Protein AF-A0AAN7S0Q4-F1 (afdb_monomer_lite)

Structure (mmCIF, N/CA/C/O backbone):
data_AF-A0AAN7S0Q4-F1
#
_entry.id   AF-A0AAN7S0Q4-F1
#
loop_
_atom_site.group_PDB
_atom_site.id
_atom_site.type_symbol
_atom_site.label_atom_id
_atom_site.label_alt_id
_atom_site.label_comp_id
_atom_site.label_asym_id
_atom_site.label_entity_id
_atom_site.label_seq_id
_atom_site.pdbx_PDB_ins_code
_atom_site.Cartn_x
_atom_site.Cartn_y
_atom_site.Cartn_z
_atom_site.occupancy
_atom_site.B_iso_or_equiv
_atom_site.auth_seq_id
_atom_site.auth_comp_id
_atom_site.auth_asym_id
_atom_site.auth_atom_id
_atom_site.pdbx_PDB_model_num
ATOM 1 N N . MET A 1 1 ? -21.876 -5.993 5.390 1.00 60.22 1 MET A N 1
ATOM 2 C CA . MET A 1 1 ? -21.803 -4.603 4.883 1.00 60.22 1 MET A CA 1
ATOM 3 C C . MET A 1 1 ? -20.377 -4.069 4.687 1.00 60.22 1 MET A C 1
ATOM 5 O O . MET A 1 1 ? -20.018 -3.901 3.534 1.00 60.22 1 MET A O 1
ATOM 9 N N . PHE A 1 2 ? -19.536 -3.826 5.714 1.00 66.88 2 PHE A N 1
ATOM 10 C CA . PHE A 1 2 ? -18.171 -3.284 5.479 1.00 66.88 2 PHE A CA 1
ATOM 11 C C . PHE A 1 2 ? -17.249 -4.244 4.706 1.00 66.88 2 PHE A C 1
ATOM 13 O O . PHE A 1 2 ? -16.563 -3.821 3.786 1.00 66.88 2 PHE A O 1
ATOM 20 N N . GLN A 1 3 ? -17.244 -5.540 5.038 1.00 64.56 3 GLN A N 1
ATOM 21 C CA . GLN A 1 3 ? -16.431 -6.530 4.313 1.00 64.56 3 GLN A CA 1
ATOM 22 C C . GLN A 1 3 ? -16.828 -6.652 2.836 1.00 64.56 3 GLN A C 1
ATOM 24 O O . GLN A 1 3 ? -15.960 -6.718 1.970 1.00 64.56 3 GLN A O 1
ATOM 29 N N . GLU A 1 4 ? -18.127 -6.633 2.542 1.00 69.06 4 GLU A N 1
ATOM 30 C CA . GLU A 1 4 ? -18.646 -6.738 1.174 1.00 69.06 4 GLU A CA 1
ATOM 31 C C . GLU A 1 4 ? -18.337 -5.478 0.363 1.00 69.06 4 GLU A C 1
ATOM 33 O O . GLU A 1 4 ? -17.814 -5.580 -0.744 1.00 69.06 4 GLU A O 1
ATOM 38 N N . SER A 1 5 ? -18.566 -4.284 0.922 1.00 68.94 5 SER A N 1
ATOM 39 C CA . SER A 1 5 ? -18.241 -3.028 0.235 1.00 68.94 5 SER A CA 1
ATOM 40 C C . SER A 1 5 ? -16.733 -2.854 0.036 1.00 68.94 5 SER A C 1
ATOM 42 O O . SER A 1 5 ? -16.287 -2.429 -1.032 1.00 68.94 5 SER A O 1
ATOM 44 N N . TRP A 1 6 ? -15.927 -3.250 1.025 1.00 71.69 6 TRP A N 1
ATOM 45 C CA . TRP A 1 6 ? -14.474 -3.241 0.923 1.00 71.69 6 TRP A CA 1
ATOM 46 C C . TRP A 1 6 ? -13.974 -4.211 -0.149 1.00 71.69 6 TRP A C 1
ATOM 48 O O . TRP A 1 6 ? -13.133 -3.833 -0.959 1.00 71.69 6 TRP A O 1
ATOM 58 N N . SER A 1 7 ? -14.496 -5.440 -0.197 1.00 67.12 7 SER A N 1
ATOM 59 C CA . SER A 1 7 ? -14.058 -6.441 -1.174 1.00 67.12 7 SER A CA 1
ATOM 60 C C . SER A 1 7 ? -14.509 -6.135 -2.604 1.00 67.12 7 SER A C 1
ATOM 62 O O . SER A 1 7 ? -13.787 -6.482 -3.534 1.00 67.12 7 SER A O 1
ATOM 64 N N . LEU A 1 8 ? -15.676 -5.511 -2.791 1.00 77.25 8 LEU A N 1
ATOM 65 C CA . LEU A 1 8 ? -16.254 -5.267 -4.119 1.00 77.25 8 LEU A CA 1
ATOM 66 C C . LEU A 1 8 ? -15.806 -3.949 -4.752 1.00 77.25 8 LEU A C 1
ATOM 68 O O . LEU A 1 8 ? -15.611 -3.900 -5.960 1.00 77.25 8 LEU A O 1
ATOM 72 N N . TYR A 1 9 ? -15.630 -2.889 -3.960 1.00 71.06 9 TYR A N 1
ATOM 73 C CA . TYR A 1 9 ? -15.281 -1.568 -4.491 1.00 71.06 9 TYR A CA 1
ATOM 74 C C . TYR A 1 9 ? -13.854 -1.166 -4.140 1.00 71.06 9 TYR A C 1
ATOM 76 O O . TYR A 1 9 ? -13.076 -0.779 -5.006 1.00 71.06 9 TYR A O 1
ATOM 84 N N . VAL A 1 10 ? -13.466 -1.271 -2.871 1.00 70.69 10 VAL A N 1
ATOM 85 C CA . VAL A 1 10 ? -12.211 -0.655 -2.413 1.00 70.69 10 VAL A CA 1
ATOM 86 C C . VAL A 1 10 ? -10.991 -1.516 -2.744 1.00 70.69 10 VAL A C 1
ATOM 88 O O . VAL A 1 10 ? -9.969 -1.009 -3.207 1.00 70.69 10 VAL A O 1
ATOM 91 N N . ARG A 1 11 ? -11.095 -2.832 -2.547 1.00 73.25 11 ARG A N 1
ATOM 92 C CA . ARG A 1 11 ? -10.021 -3.799 -2.783 1.00 73.25 11 ARG A CA 1
ATOM 93 C C . ARG A 1 11 ? -9.618 -3.892 -4.260 1.00 73.25 11 ARG A C 1
ATOM 95 O O . ARG A 1 11 ? -8.416 -3.819 -4.495 1.00 73.25 11 ARG A O 1
ATOM 102 N N . PRO A 1 12 ? -10.535 -3.957 -5.247 1.00 74.88 12 PRO A N 1
ATOM 103 C CA . PRO A 1 12 ? -10.157 -3.988 -6.659 1.00 74.88 12 PRO A CA 1
ATOM 104 C C . PRO A 1 12 ? -9.468 -2.699 -7.103 1.00 74.88 12 PRO A C 1
ATOM 106 O O . PRO A 1 12 ? -8.473 -2.759 -7.819 1.00 74.88 12 PRO A O 1
ATOM 109 N N . HIS A 1 13 ? -9.930 -1.535 -6.629 1.00 70.31 13 HIS A N 1
ATOM 110 C CA . HIS A 1 13 ? -9.257 -0.268 -6.910 1.00 70.31 13 HIS A CA 1
ATOM 111 C C . HIS A 1 13 ? -7.866 -0.218 -6.280 1.00 70.31 13 HIS A C 1
ATOM 113 O O . HIS A 1 13 ? -6.928 0.171 -6.963 1.00 70.31 13 HIS A O 1
ATOM 119 N N . LEU A 1 14 ? -7.698 -0.658 -5.030 1.00 66.00 14 LEU A N 1
ATOM 120 C CA . LEU A 1 14 ? -6.383 -0.717 -4.382 1.00 66.00 14 LEU A CA 1
ATOM 121 C C . LEU A 1 14 ? -5.436 -1.716 -5.058 1.00 66.00 14 LEU A C 1
ATOM 123 O O . LEU A 1 14 ? -4.259 -1.409 -5.205 1.00 66.00 14 LEU A O 1
ATOM 127 N N . GLU A 1 15 ? -5.929 -2.888 -5.468 1.00 67.31 15 GLU A N 1
ATOM 128 C CA . GLU A 1 15 ? -5.132 -3.934 -6.122 1.00 67.31 15 GLU A CA 1
ATOM 129 C C . GLU A 1 15 ? -4.768 -3.561 -7.570 1.00 67.31 15 GLU A C 1
ATOM 131 O O . GLU A 1 15 ? -3.611 -3.703 -7.958 1.00 67.31 15 GLU A O 1
ATOM 136 N N . SER A 1 16 ? -5.699 -2.992 -8.345 1.00 65.00 16 SER A N 1
ATOM 137 C CA . SER A 1 16 ? -5.427 -2.469 -9.697 1.00 65.00 16 SER A CA 1
ATOM 138 C C . SER A 1 16 ? -4.433 -1.309 -9.677 1.00 65.00 16 SER A C 1
ATOM 140 O O . SER A 1 16 ? -3.644 -1.138 -10.604 1.00 65.00 16 SER A O 1
ATOM 142 N N . CYS A 1 17 ? -4.468 -0.506 -8.619 1.00 65.62 17 CYS A N 1
ATOM 143 C CA . CYS A 1 17 ? -3.600 0.644 -8.440 1.00 65.62 17 CYS A CA 1
ATOM 144 C C . CYS A 1 17 ? -2.159 0.269 -8.056 1.00 65.62 17 CYS A C 1
ATOM 146 O O . CYS A 1 17 ? -1.280 1.119 -8.143 1.00 65.62 17 CYS A O 1
ATOM 148 N N . VAL A 1 18 ? -1.859 -0.977 -7.677 1.00 63.56 18 VAL A N 1
ATOM 149 C CA . VAL A 1 18 ? -0.516 -1.352 -7.190 1.00 63.56 18 VAL A CA 1
ATOM 150 C C . VAL A 1 18 ? 0.603 -0.974 -8.172 1.00 63.56 18 VAL A C 1
ATOM 152 O O . VAL A 1 18 ? 1.644 -0.490 -7.733 1.00 63.56 18 VAL A O 1
ATOM 155 N N . GLN A 1 19 ? 0.377 -1.103 -9.485 1.00 61.19 19 GLN A N 1
ATOM 156 C CA . GLN A 1 19 ? 1.377 -0.769 -10.511 1.00 61.19 19 GLN A CA 1
ATOM 157 C C . GLN A 1 19 ? 1.629 0.738 -10.669 1.00 61.19 19 GLN A C 1
ATOM 159 O O . GLN A 1 19 ? 2.748 1.141 -10.967 1.00 61.19 19 GLN A O 1
ATOM 164 N N . PHE A 1 20 ? 0.604 1.574 -10.482 1.00 55.44 20 PHE A N 1
ATOM 165 C CA . PHE A 1 20 ? 0.728 3.030 -10.630 1.00 55.44 20 PHE A CA 1
ATOM 166 C C . PHE A 1 20 ? 1.194 3.696 -9.338 1.00 55.44 20 PHE A C 1
ATOM 168 O O . PHE A 1 20 ? 1.944 4.667 -9.358 1.00 55.44 20 PHE A O 1
ATOM 175 N N . TRP A 1 21 ? 0.734 3.174 -8.206 1.00 63.00 21 TRP A N 1
ATOM 176 C CA . TRP A 1 21 ? 0.932 3.819 -6.925 1.00 63.00 21 TRP A CA 1
ATOM 177 C C . TRP A 1 21 ? 2.244 3.463 -6.279 1.00 63.00 21 TRP A C 1
ATOM 179 O O . TRP A 1 21 ? 2.503 4.110 -5.287 1.00 63.00 21 TRP A O 1
ATOM 189 N N . ALA A 1 22 ? 3.020 2.495 -6.790 1.00 65.38 22 ALA A N 1
ATOM 190 C CA . ALA A 1 22 ? 4.236 1.954 -6.181 1.00 65.38 22 ALA A CA 1
ATOM 191 C C . ALA A 1 22 ? 5.195 3.059 -5.696 1.00 65.38 22 ALA A C 1
ATOM 193 O O . ALA A 1 22 ? 6.112 3.445 -6.424 1.00 65.38 22 ALA A O 1
ATOM 194 N N . PRO A 1 23 ? 5.051 3.561 -4.452 1.00 68.56 23 PRO A N 1
ATOM 195 C CA . PRO A 1 23 ? 5.861 4.666 -4.026 1.00 68.56 23 PRO A CA 1
ATOM 196 C C . PRO A 1 23 ? 7.225 4.097 -3.685 1.00 68.56 23 PRO A C 1
ATOM 198 O O . PRO A 1 23 ? 7.333 3.113 -2.940 1.00 68.56 23 PRO A O 1
ATOM 201 N N . HIS A 1 24 ? 8.263 4.694 -4.252 1.00 69.94 24 HIS A N 1
ATOM 202 C CA . HIS A 1 24 ? 9.639 4.319 -3.947 1.00 69.94 24 HIS A CA 1
ATOM 203 C C . HIS A 1 24 ? 10.070 4.845 -2.571 1.00 69.94 24 HIS A C 1
ATOM 205 O O . HIS A 1 24 ? 10.963 4.285 -1.939 1.00 69.94 24 HIS A O 1
ATOM 211 N N . TYR A 1 25 ? 9.420 5.904 -2.082 1.00 78.44 25 TYR A N 1
ATOM 212 C CA . TYR A 1 25 ? 9.756 6.539 -0.816 1.00 78.44 25 TYR A CA 1
ATOM 213 C C . TYR A 1 25 ? 8.959 5.948 0.344 1.00 78.44 25 TYR A C 1
ATOM 215 O O . TYR A 1 25 ? 7.734 5.886 0.298 1.00 78.44 25 TYR A O 1
ATOM 223 N N . LYS A 1 26 ? 9.653 5.616 1.443 1.00 81.12 26 LYS A N 1
ATOM 224 C CA . LYS A 1 26 ? 9.038 5.112 2.688 1.00 81.12 26 LYS A CA 1
ATOM 225 C C . LYS A 1 26 ? 7.888 5.995 3.193 1.00 81.12 26 LYS A C 1
ATOM 227 O O . LYS A 1 26 ? 6.876 5.471 3.636 1.00 81.12 26 LYS A O 1
ATOM 232 N N . ARG A 1 27 ? 8.004 7.320 3.044 1.00 84.19 27 ARG A N 1
ATOM 233 C CA . ARG A 1 27 ? 6.975 8.289 3.463 1.00 84.19 27 ARG A CA 1
ATOM 234 C C . ARG A 1 27 ? 5.629 8.054 2.783 1.00 84.19 27 ARG A C 1
ATOM 236 O O . ARG A 1 27 ? 4.594 8.064 3.438 1.00 84.19 27 ARG A O 1
ATOM 243 N N . ASP A 1 28 ? 5.640 7.818 1.480 1.00 81.00 28 ASP A N 1
ATOM 244 C CA . ASP A 1 28 ? 4.413 7.615 0.713 1.00 81.00 28 ASP A CA 1
ATOM 245 C C . ASP A 1 28 ? 3.775 6.255 1.044 1.00 81.00 28 ASP A C 1
ATOM 247 O O . ASP A 1 28 ? 2.551 6.124 1.090 1.00 81.00 28 ASP A O 1
ATOM 251 N N . ILE A 1 29 ? 4.604 5.251 1.357 1.00 80.06 29 ILE A N 1
ATOM 252 C CA . ILE A 1 29 ? 4.153 3.945 1.861 1.00 80.06 29 ILE A CA 1
ATOM 253 C C . ILE A 1 29 ? 3.436 4.121 3.202 1.00 80.06 29 ILE A C 1
ATOM 255 O O . ILE A 1 29 ? 2.316 3.640 3.368 1.00 80.06 29 ILE A O 1
ATOM 259 N N . GLU A 1 30 ? 4.039 4.865 4.130 1.00 84.69 30 GLU A N 1
ATOM 260 C CA . GLU A 1 30 ? 3.446 5.167 5.436 1.00 84.69 30 GLU A CA 1
ATOM 261 C C . GLU A 1 30 ? 2.112 5.914 5.305 1.00 84.69 30 GLU A C 1
ATOM 263 O O . GLU A 1 30 ? 1.172 5.638 6.052 1.00 84.69 30 GLU A O 1
ATOM 268 N N . VAL A 1 31 ? 1.993 6.840 4.346 1.00 85.44 31 VAL A N 1
ATOM 269 C CA . VAL A 1 31 ? 0.734 7.550 4.073 1.00 85.44 31 VAL A CA 1
ATOM 270 C C . VAL A 1 31 ? -0.358 6.571 3.642 1.00 85.44 31 VAL A C 1
ATOM 272 O O . VAL A 1 31 ? -1.462 6.611 4.194 1.00 85.44 31 VAL A O 1
ATOM 275 N N . LEU A 1 32 ? -0.058 5.664 2.709 1.00 81.31 32 LEU A N 1
ATOM 276 C CA . LEU A 1 32 ? -1.016 4.662 2.236 1.00 81.31 32 LEU A CA 1
ATOM 277 C C . LEU A 1 32 ? -1.415 3.676 3.340 1.00 81.31 32 LEU A C 1
ATOM 279 O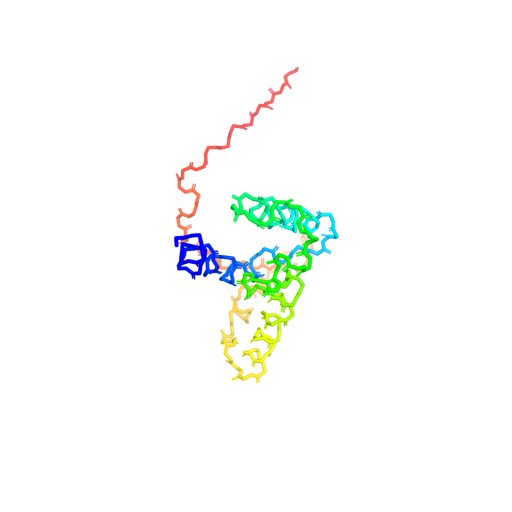 O . LEU A 1 32 ? -2.600 3.370 3.503 1.00 81.31 32 LEU A O 1
ATOM 283 N N . GLU A 1 33 ? -0.461 3.223 4.152 1.00 84.69 33 GLU A N 1
ATOM 284 C CA . GLU A 1 33 ? -0.769 2.383 5.309 1.00 84.69 33 GLU A CA 1
ATOM 285 C C . GLU A 1 33 ? -1.650 3.107 6.325 1.00 84.69 33 GLU A C 1
ATOM 287 O O . GLU A 1 33 ? -2.585 2.521 6.873 1.00 84.69 33 GLU A O 1
ATOM 292 N N . ARG A 1 34 ? -1.408 4.398 6.561 1.00 87.06 34 ARG A N 1
ATOM 293 C CA . ARG A 1 34 ? -2.210 5.196 7.492 1.00 87.06 34 ARG A CA 1
ATOM 294 C C . ARG A 1 34 ? -3.659 5.327 7.017 1.00 87.06 34 ARG A C 1
ATOM 296 O O . ARG A 1 34 ? -4.568 5.302 7.848 1.00 87.06 34 ARG A O 1
ATOM 303 N N . VAL A 1 35 ? -3.893 5.418 5.705 1.00 85.31 35 VAL A N 1
ATOM 304 C CA . VAL A 1 35 ? -5.247 5.381 5.122 1.00 85.31 35 VAL A C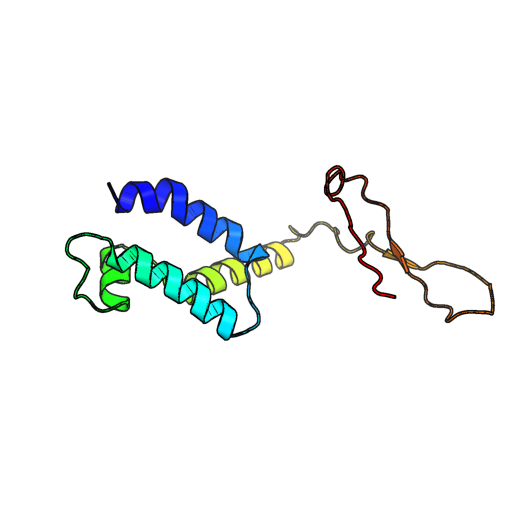A 1
ATOM 305 C C . VAL A 1 3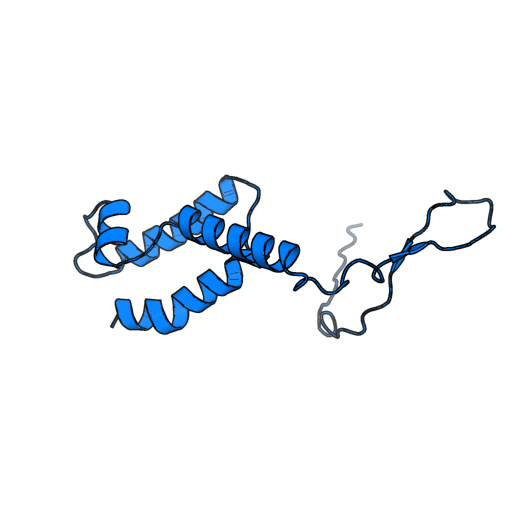5 ? -5.918 4.035 5.403 1.00 85.31 35 VAL A C 1
ATOM 307 O O . VAL A 1 35 ? -7.046 4.012 5.896 1.00 85.31 35 VAL A O 1
ATOM 310 N N . GLN A 1 36 ? -5.215 2.921 5.175 1.00 84.44 36 GLN A N 1
ATOM 311 C CA . GLN A 1 36 ? -5.738 1.583 5.463 1.00 84.44 36 GLN A CA 1
ATOM 312 C C . GLN A 1 36 ? -6.089 1.411 6.946 1.00 84.44 36 GLN A C 1
ATOM 314 O O . GLN A 1 36 ? -7.189 0.966 7.263 1.00 84.44 36 GLN A O 1
ATOM 319 N N . ARG A 1 37 ? -5.199 1.813 7.860 1.00 87.12 37 ARG A N 1
ATOM 320 C CA . ARG A 1 37 ? -5.423 1.718 9.314 1.00 87.12 37 ARG A CA 1
ATOM 321 C C . ARG A 1 37 ? -6.628 2.539 9.768 1.00 87.12 37 ARG A C 1
ATOM 323 O O . ARG A 1 37 ? -7.414 2.075 10.588 1.00 87.12 37 ARG A O 1
ATOM 330 N N . ARG A 1 38 ? -6.808 3.745 9.216 1.00 87.75 38 ARG A N 1
ATOM 331 C CA . ARG A 1 38 ? -7.991 4.575 9.495 1.00 87.75 38 ARG A CA 1
ATOM 332 C C . ARG A 1 38 ? -9.270 3.894 9.023 1.00 87.75 38 ARG A C 1
ATOM 334 O O . ARG A 1 38 ? -10.229 3.849 9.783 1.00 87.75 38 ARG A O 1
ATOM 341 N N . ALA A 1 39 ? -9.270 3.327 7.818 1.00 84.81 39 ALA A N 1
ATOM 342 C CA . ALA A 1 39 ? -10.432 2.621 7.290 1.00 84.81 39 ALA A CA 1
ATOM 343 C C . ALA A 1 39 ? -10.796 1.393 8.141 1.00 84.81 39 ALA A C 1
ATOM 345 O O . ALA A 1 39 ? -11.964 1.217 8.477 1.00 84.81 39 ALA A O 1
ATOM 346 N N . THR A 1 40 ? -9.813 0.580 8.550 1.00 86.62 40 THR A N 1
ATOM 347 C CA . THR A 1 40 ? -10.077 -0.605 9.386 1.00 86.62 40 THR A CA 1
ATOM 348 C C . THR A 1 40 ? -10.505 -0.248 10.808 1.00 86.62 40 THR A C 1
ATOM 350 O O . THR A 1 40 ? -11.244 -1.012 11.422 1.00 86.62 40 THR A O 1
ATOM 353 N N . LYS A 1 41 ? -10.104 0.920 11.326 1.00 87.88 41 LYS A N 1
ATOM 354 C CA . LYS A 1 41 ? -10.542 1.410 12.641 1.00 87.88 41 LYS A CA 1
ATOM 355 C C . LYS A 1 41 ? -12.011 1.846 12.665 1.00 87.88 41 LYS A C 1
ATOM 357 O O . LYS A 1 41 ? -12.638 1.761 13.708 1.00 87.88 41 LYS A O 1
ATOM 362 N N . LEU A 1 42 ? -12.568 2.289 11.536 1.00 86.69 42 LEU A N 1
ATOM 363 C CA . LEU A 1 42 ? -13.977 2.703 11.440 1.00 86.69 42 LEU A CA 1
ATOM 364 C C . LEU A 1 42 ? -14.962 1.522 11.438 1.00 86.69 42 LEU A C 1
ATOM 366 O O . LEU A 1 42 ? -16.177 1.722 11.464 1.00 86.69 42 LEU A O 1
ATOM 370 N N . VAL A 1 43 ? -14.461 0.288 11.391 1.00 85.12 43 VAL A N 1
ATOM 371 C CA . VAL A 1 43 ? -15.291 -0.911 11.465 1.00 85.12 43 VAL A CA 1
ATOM 372 C C . VAL A 1 43 ? -15.706 -1.141 12.913 1.00 85.12 43 VAL A C 1
ATOM 374 O O . VAL A 1 43 ? -14.865 -1.377 13.783 1.00 85.12 43 VAL A O 1
ATOM 377 N N . LYS A 1 44 ? -17.018 -1.107 13.170 1.00 86.12 44 LYS A N 1
ATOM 378 C CA . LYS A 1 44 ? -17.579 -1.388 14.498 1.00 86.12 44 LYS A CA 1
ATOM 379 C C . LYS A 1 44 ? -17.060 -2.732 15.023 1.00 86.12 44 LYS A C 1
ATOM 381 O O . LYS A 1 44 ? -17.114 -3.732 14.312 1.00 86.12 44 LYS A O 1
ATOM 386 N N . GLY A 1 45 ? -16.569 -2.744 16.263 1.00 86.56 45 GLY A N 1
ATOM 387 C CA . GLY A 1 45 ? -16.014 -3.937 16.920 1.00 86.56 45 GLY A CA 1
ATOM 388 C C . GLY A 1 45 ? -14.510 -4.164 16.709 1.00 86.56 45 GLY A C 1
ATOM 389 O O . GLY A 1 45 ? -13.932 -5.022 17.374 1.00 86.56 45 GLY A O 1
ATOM 390 N N . LEU A 1 46 ? -13.858 -3.376 15.846 1.00 86.75 46 LEU A N 1
ATOM 391 C CA . LEU A 1 46 ? -12.416 -3.463 15.572 1.00 86.75 46 LEU A CA 1
ATOM 392 C C . LEU A 1 46 ? -11.607 -2.275 16.122 1.00 86.75 46 LEU A C 1
ATOM 394 O O . LEU A 1 46 ? -10.383 -2.263 16.023 1.00 86.75 46 LEU A O 1
ATOM 398 N N . GLU A 1 47 ? -12.267 -1.290 16.731 1.00 86.31 47 GLU A N 1
ATOM 399 C CA . GLU A 1 47 ? -11.684 0.006 17.117 1.00 86.31 47 GLU A CA 1
ATOM 400 C C . GLU A 1 47 ? -10.475 -0.085 18.061 1.00 86.31 47 GLU A C 1
ATOM 402 O O . GLU A 1 47 ? -9.541 0.711 17.934 1.00 86.31 47 GLU A O 1
ATOM 407 N N . GLN A 1 48 ? -10.507 -1.042 18.995 1.00 88.69 48 GLN A N 1
ATOM 408 C CA . GLN A 1 48 ? -9.492 -1.236 20.041 1.00 88.69 48 GLN A CA 1
ATOM 409 C C . GLN A 1 48 ? -8.448 -2.304 19.687 1.00 88.69 48 GLN A C 1
ATOM 411 O O . GLN A 1 48 ? -7.491 -2.496 20.432 1.00 88.69 48 GLN A O 1
ATOM 416 N N . LYS A 1 49 ? -8.620 -3.011 18.564 1.00 89.06 49 LYS A N 1
ATOM 417 C CA . LYS A 1 49 ? -7.705 -4.082 18.156 1.00 89.06 49 LYS A CA 1
ATOM 418 C C . LYS A 1 49 ? -6.439 -3.509 17.524 1.00 89.06 49 LYS A C 1
ATOM 420 O O . LYS A 1 49 ? -6.456 -2.424 16.920 1.00 89.06 49 LYS A O 1
ATOM 425 N N . SER A 1 50 ? -5.340 -4.249 17.625 1.00 90.19 50 SER A N 1
ATOM 426 C CA . SER A 1 50 ? -4.095 -3.892 16.941 1.00 90.19 50 SER A CA 1
ATOM 427 C C . SER A 1 50 ? -4.284 -3.874 15.417 1.00 90.19 50 SER A C 1
ATOM 429 O O . SER A 1 50 ? -5.227 -4.461 14.882 1.00 90.19 50 SER A O 1
ATOM 431 N N . ASP A 1 51 ? -3.413 -3.164 14.691 1.00 85.19 51 ASP A N 1
ATOM 432 C CA . ASP A 1 51 ? -3.504 -3.085 13.224 1.00 85.19 51 ASP A CA 1
ATOM 433 C C . ASP A 1 51 ? -3.472 -4.490 12.588 1.00 85.19 51 ASP A C 1
ATOM 435 O O . ASP A 1 51 ? -4.265 -4.778 11.693 1.00 85.19 51 ASP A O 1
ATOM 439 N N . GLU A 1 52 ? -2.609 -5.376 13.087 1.00 87.19 52 GLU A N 1
ATOM 440 C CA . GLU A 1 52 ? -2.438 -6.745 12.588 1.00 87.19 52 GLU A CA 1
ATOM 441 C C . GLU A 1 52 ? -3.670 -7.622 12.840 1.00 87.19 52 GLU A C 1
ATOM 443 O O . GLU A 1 52 ? -4.139 -8.308 11.928 1.00 87.19 52 GLU A O 1
ATOM 448 N N . GLU A 1 53 ? -4.253 -7.561 14.040 1.00 90.19 53 GLU A N 1
ATOM 449 C CA . GLU A 1 53 ? -5.475 -8.302 14.372 1.00 90.19 53 GLU A CA 1
ATOM 450 C C . GLU A 1 53 ? -6.653 -7.858 13.507 1.00 90.19 53 GLU A C 1
ATOM 452 O O . GLU A 1 53 ? -7.393 -8.700 12.995 1.00 90.19 53 GLU A O 1
ATOM 457 N N . ARG A 1 54 ? -6.792 -6.544 13.271 1.00 89.94 54 ARG A N 1
ATOM 458 C CA . ARG A 1 54 ? -7.825 -6.011 12.371 1.00 89.94 54 ARG A CA 1
ATOM 459 C C . ARG A 1 54 ? -7.668 -6.551 10.959 1.00 89.94 54 ARG A C 1
ATOM 461 O O . ARG A 1 54 ? -8.659 -6.913 10.331 1.00 89.94 54 ARG A O 1
ATOM 468 N N . LEU A 1 55 ? -6.439 -6.600 10.447 1.00 87.62 55 LEU A N 1
ATOM 469 C CA . LEU A 1 55 ? -6.167 -7.160 9.124 1.00 87.62 55 LEU A CA 1
ATOM 470 C 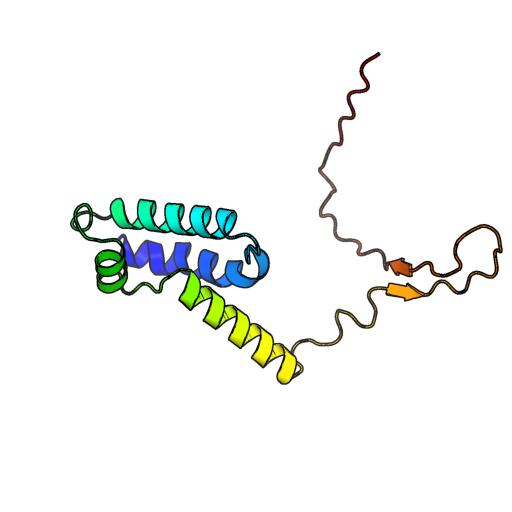C . LEU A 1 55 ? -6.508 -8.650 9.069 1.00 87.62 55 LEU A C 1
ATOM 472 O O . LEU A 1 55 ? -7.160 -9.080 8.119 1.00 87.62 55 LEU A O 1
ATOM 476 N N . ARG A 1 56 ? -6.145 -9.416 10.103 1.00 88.31 56 ARG A N 1
ATOM 477 C CA . ARG A 1 56 ? -6.443 -10.850 10.193 1.00 88.31 56 ARG A CA 1
ATOM 478 C C . ARG A 1 56 ? -7.944 -11.128 10.208 1.00 88.31 56 ARG A C 1
ATOM 480 O O . ARG A 1 56 ? -8.408 -12.001 9.484 1.00 88.31 56 ARG A O 1
ATOM 487 N N . GLU A 1 57 ? -8.702 -10.375 10.993 1.00 87.38 57 GLU A N 1
ATOM 488 C CA . GLU A 1 57 ? -10.151 -10.551 11.137 1.00 87.38 57 GLU A CA 1
ATOM 489 C C . GLU A 1 57 ? -10.931 -10.082 9.906 1.00 87.38 57 GLU A C 1
ATOM 491 O O . GLU A 1 57 ? -11.924 -10.694 9.519 1.00 87.38 57 GLU A O 1
ATOM 496 N N . LEU A 1 58 ? -10.436 -9.045 9.223 1.00 84.38 58 LEU A N 1
ATOM 497 C CA . LEU A 1 58 ? -10.981 -8.603 7.941 1.00 84.38 58 LEU A CA 1
ATOM 498 C C . LEU A 1 58 ? -10.527 -9.477 6.757 1.00 84.38 58 LEU A C 1
ATOM 500 O O . LEU A 1 58 ? -11.020 -9.277 5.645 1.00 84.38 58 LEU A O 1
ATOM 504 N N . GLY A 1 59 ? -9.603 -10.424 6.961 1.00 85.31 59 GLY A N 1
ATOM 505 C CA . GLY A 1 59 ? -9.027 -11.245 5.890 1.00 85.31 59 GLY A CA 1
ATOM 506 C C . GLY A 1 59 ? -8.219 -10.427 4.876 1.00 85.31 59 GLY A C 1
ATOM 507 O O . GLY A 1 59 ? -8.214 -10.729 3.680 1.00 85.31 59 GLY A O 1
ATOM 508 N N . LEU A 1 60 ? -7.583 -9.346 5.333 1.00 82.62 60 LEU A N 1
ATOM 509 C CA . LEU A 1 60 ? -6.823 -8.417 4.506 1.00 82.62 60 LEU A CA 1
ATOM 510 C C . LEU A 1 60 ? -5.327 -8.657 4.628 1.00 82.62 60 LEU A C 1
ATOM 512 O O . LEU A 1 60 ? -4.781 -8.816 5.714 1.00 82.62 60 LEU A O 1
ATOM 516 N N . PHE A 1 61 ? -4.650 -8.590 3.489 1.00 83.12 61 PHE A N 1
ATOM 517 C CA . PHE A 1 61 ? -3.198 -8.544 3.451 1.00 83.12 61 PHE A CA 1
ATOM 518 C C . PHE A 1 61 ? -2.683 -7.152 3.831 1.00 83.12 61 PHE A C 1
ATOM 520 O O . PHE A 1 61 ? -3.342 -6.127 3.591 1.00 83.12 61 PHE A O 1
ATOM 527 N N . SER A 1 62 ? -1.463 -7.112 4.368 1.00 81.81 62 SER A N 1
ATOM 528 C CA . SER A 1 62 ? -0.733 -5.858 4.531 1.00 81.81 62 SER A CA 1
ATOM 529 C C . SER A 1 62 ? -0.517 -5.186 3.170 1.00 81.81 62 SER A C 1
ATOM 531 O O . SER A 1 62 ? -0.672 -5.789 2.097 1.00 81.81 62 SER A O 1
ATOM 533 N N . LEU A 1 63 ? -0.216 -3.890 3.195 1.00 79.81 63 LEU A N 1
ATOM 534 C CA . LEU A 1 63 ? 0.069 -3.147 1.973 1.00 79.81 63 LEU A CA 1
ATOM 535 C C . LEU A 1 63 ? 1.325 -3.696 1.280 1.00 79.81 63 LEU A C 1
ATOM 537 O O . LEU A 1 63 ? 1.321 -3.885 0.067 1.00 79.81 63 LEU A O 1
ATOM 541 N N . GLU A 1 64 ? 2.350 -4.042 2.056 1.00 80.88 64 GLU A N 1
ATOM 542 C CA . GLU A 1 64 ? 3.592 -4.649 1.575 1.00 80.88 64 GLU A CA 1
ATOM 543 C C . GLU A 1 64 ? 3.359 -5.990 0.867 1.00 80.88 64 GLU A C 1
ATOM 545 O O . GLU A 1 64 ? 3.775 -6.159 -0.278 1.00 80.88 64 GLU A O 1
ATOM 550 N N . THR A 1 65 ? 2.609 -6.917 1.475 1.00 82.88 65 THR A N 1
ATOM 551 C CA . THR A 1 65 ? 2.329 -8.227 0.861 1.00 82.88 65 THR A CA 1
ATOM 552 C C . THR A 1 65 ? 1.551 -8.089 -0.451 1.00 82.88 65 THR A C 1
ATOM 554 O O . THR A 1 65 ? 1.812 -8.815 -1.411 1.00 82.88 65 THR A O 1
ATOM 557 N N . ARG A 1 66 ? 0.617 -7.129 -0.537 1.00 81.19 66 ARG A N 1
ATOM 558 C CA . ARG A 1 66 ? -0.121 -6.851 -1.784 1.00 81.19 66 ARG A CA 1
ATOM 559 C C . ARG A 1 66 ? 0.785 -6.304 -2.884 1.00 81.19 66 ARG A C 1
ATOM 561 O O . ARG A 1 66 ? 0.591 -6.656 -4.045 1.00 81.19 66 ARG A O 1
ATOM 568 N N . ARG A 1 67 ? 1.782 -5.492 -2.526 1.00 80.50 67 ARG A N 1
ATOM 569 C CA . ARG A 1 67 ? 2.764 -4.948 -3.473 1.00 80.50 67 ARG A CA 1
ATOM 570 C C . ARG A 1 67 ? 3.717 -6.013 -3.978 1.00 8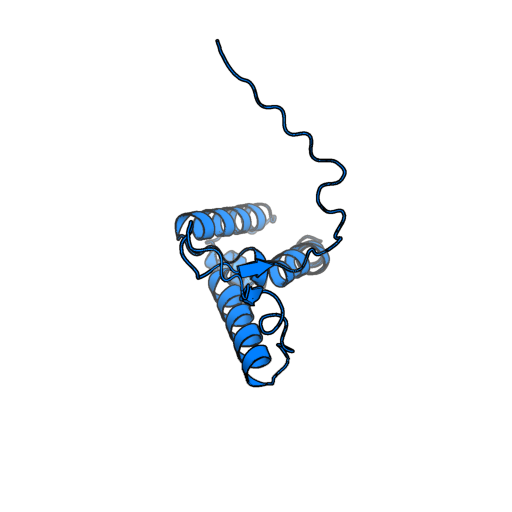0.50 67 ARG A C 1
ATOM 572 O O . ARG A 1 67 ? 3.813 -6.172 -5.185 1.00 80.50 67 ARG A O 1
ATOM 579 N N . LEU A 1 68 ? 4.288 -6.815 -3.079 1.00 82.06 68 LEU A N 1
ATOM 580 C CA . LEU A 1 68 ? 5.135 -7.950 -3.454 1.00 82.06 68 LEU A CA 1
ATOM 581 C C . LEU A 1 68 ? 4.418 -8.877 -4.439 1.00 82.06 68 LEU A C 1
ATOM 583 O O . LEU A 1 68 ? 4.995 -9.293 -5.439 1.00 82.06 68 LEU A O 1
ATOM 587 N N . ARG A 1 69 ? 3.128 -9.147 -4.211 1.00 84.50 69 ARG A N 1
ATOM 588 C CA . ARG A 1 69 ? 2.314 -9.917 -5.157 1.00 84.50 69 ARG A CA 1
ATOM 589 C C . ARG A 1 69 ? 2.202 -9.227 -6.522 1.00 84.50 69 ARG A C 1
ATOM 591 O O . ARG A 1 69 ? 2.354 -9.897 -7.538 1.00 84.50 69 ARG A O 1
ATOM 598 N N . GLY A 1 70 ? 1.936 -7.921 -6.556 1.00 81.94 70 GLY A N 1
ATOM 599 C CA . GLY A 1 70 ? 1.873 -7.141 -7.796 1.00 81.94 70 GLY A CA 1
ATOM 600 C C . GLY A 1 70 ? 3.200 -7.119 -8.560 1.00 81.94 70 GLY A C 1
ATOM 601 O O . GLY A 1 70 ? 3.207 -7.347 -9.769 1.00 81.94 70 GLY A O 1
ATOM 602 N N . ASP A 1 71 ? 4.314 -6.935 -7.854 1.00 82.19 71 ASP A N 1
ATOM 603 C CA . ASP A 1 71 ? 5.664 -6.926 -8.425 1.00 82.19 71 ASP A CA 1
ATOM 604 C C . ASP A 1 71 ? 6.020 -8.294 -9.022 1.00 82.19 71 ASP A C 1
ATOM 606 O O . ASP A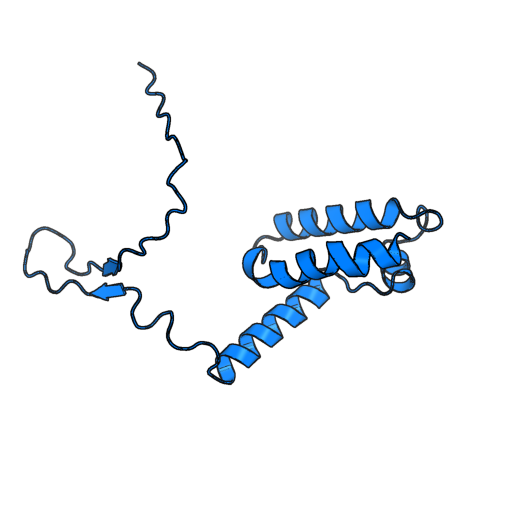 1 71 ? 6.515 -8.378 -10.146 1.00 82.19 71 ASP A O 1
ATOM 610 N N . LEU A 1 72 ? 5.689 -9.383 -8.321 1.00 85.19 72 LEU A N 1
ATOM 611 C CA . LEU A 1 72 ? 5.876 -10.747 -8.818 1.00 85.19 72 LEU A CA 1
ATOM 612 C C . LEU A 1 72 ? 5.011 -11.043 -10.051 1.00 85.19 72 LEU A C 1
ATOM 614 O O . LEU A 1 72 ? 5.484 -11.691 -10.983 1.00 85.19 72 LEU A O 1
ATOM 618 N N . ILE A 1 73 ? 3.768 -10.551 -10.097 1.00 84.12 73 ILE A N 1
ATOM 619 C CA . ILE A 1 73 ? 2.896 -10.679 -11.278 1.00 84.12 73 ILE A CA 1
ATOM 620 C C . ILE A 1 73 ? 3.475 -9.897 -12.464 1.00 84.12 73 ILE A C 1
ATOM 622 O O . ILE A 1 73 ? 3.470 -10.399 -13.591 1.00 84.12 73 ILE A O 1
ATOM 626 N N . ALA A 1 74 ? 3.992 -8.689 -12.228 1.00 79.00 74 ALA A N 1
ATOM 627 C CA . ALA A 1 74 ? 4.622 -7.873 -13.262 1.00 79.00 74 ALA A CA 1
ATOM 628 C C . ALA A 1 74 ? 5.898 -8.536 -13.801 1.00 79.00 74 ALA A C 1
ATOM 630 O O . ALA A 1 74 ? 6.065 -8.644 -15.016 1.00 79.00 74 ALA A O 1
ATOM 631 N N . LEU A 1 75 ? 6.750 -9.058 -12.913 1.00 84.69 75 LEU A N 1
ATOM 632 C CA . LEU A 1 75 ? 7.946 -9.814 -13.280 1.00 84.69 75 LEU A CA 1
ATOM 633 C C . LEU A 1 75 ? 7.590 -11.076 -14.073 1.00 84.69 75 LEU A C 1
ATOM 635 O O . LEU A 1 75 ? 8.178 -11.331 -15.120 1.00 84.69 75 LEU A O 1
ATOM 639 N N . TYR A 1 76 ? 6.596 -11.842 -13.621 1.00 82.38 76 TYR A N 1
ATOM 640 C CA . TYR A 1 76 ? 6.122 -13.028 -14.333 1.00 82.38 76 TYR A CA 1
ATOM 641 C C . TYR A 1 76 ? 5.602 -12.681 -15.734 1.00 82.38 76 TYR A C 1
ATOM 643 O O . TYR A 1 76 ? 5.948 -13.350 -16.706 1.00 82.38 76 TYR A O 1
ATOM 651 N N . SER A 1 77 ? 4.826 -11.601 -15.854 1.00 79.12 77 SER A N 1
ATOM 652 C CA . SER A 1 77 ? 4.308 -11.111 -17.138 1.00 79.12 77 SER A CA 1
ATOM 653 C C . SER A 1 77 ? 5.434 -10.665 -18.073 1.00 79.12 77 SER A C 1
ATOM 655 O O . SER A 1 77 ? 5.385 -10.949 -19.268 1.00 79.12 77 SER A O 1
ATOM 657 N N . TYR A 1 78 ? 6.473 -10.020 -17.535 1.00 73.69 78 TYR A N 1
ATOM 658 C CA . TYR A 1 78 ? 7.676 -9.656 -18.282 1.00 73.69 78 TYR A CA 1
ATOM 659 C C . TYR A 1 78 ? 8.424 -10.896 -18.792 1.00 73.69 78 TYR A C 1
ATOM 661 O O . TYR A 1 78 ? 8.709 -10.997 -19.983 1.00 73.69 78 TYR A O 1
ATOM 669 N N . LEU A 1 79 ? 8.666 -11.881 -17.922 1.00 81.81 79 LEU A N 1
ATOM 670 C CA . LEU A 1 79 ? 9.360 -13.128 -18.268 1.00 81.81 79 LEU A CA 1
ATOM 671 C C . LEU A 1 79 ? 8.587 -13.994 -19.271 1.00 81.81 79 LEU A C 1
ATOM 673 O O . LEU A 1 79 ? 9.194 -14.697 -20.075 1.00 81.81 79 LEU A O 1
ATOM 677 N N . LYS A 1 80 ? 7.252 -13.954 -19.240 1.00 81.31 80 LYS A N 1
ATOM 678 C CA . LYS A 1 80 ? 6.386 -14.684 -20.178 1.00 81.31 80 LYS A CA 1
ATOM 679 C C . LYS A 1 80 ? 6.128 -13.949 -21.496 1.00 81.31 80 LYS A C 1
ATOM 681 O O . LYS A 1 80 ? 5.373 -14.461 -22.316 1.00 81.31 80 LYS A O 1
ATOM 686 N N . GLY A 1 81 ? 6.742 -12.785 -21.717 1.00 68.00 81 GLY A N 1
ATOM 687 C CA . GLY A 1 81 ? 6.584 -12.021 -22.958 1.00 68.00 81 GLY A CA 1
ATOM 688 C C . GLY A 1 81 ? 5.268 -11.242 -23.063 1.00 68.00 81 GLY A C 1
ATOM 689 O O . GLY A 1 81 ? 4.944 -10.737 -24.131 1.00 68.00 81 GLY A O 1
ATOM 690 N N . GLY A 1 82 ? 4.516 -11.091 -21.966 1.00 61.44 82 GLY A N 1
ATOM 691 C CA . GLY A 1 82 ? 3.305 -10.258 -21.907 1.00 61.44 82 GLY A CA 1
ATOM 692 C C . GLY A 1 82 ? 3.588 -8.753 -21.988 1.00 61.44 82 GLY A C 1
ATOM 693 O O . GLY A 1 82 ? 2.671 -7.952 -22.136 1.00 61.44 82 GLY A O 1
ATOM 694 N N . CYS A 1 83 ? 4.861 -8.360 -21.921 1.00 56.25 83 CYS A N 1
ATOM 695 C CA . CYS A 1 83 ? 5.312 -7.017 -22.252 1.00 56.25 83 CYS A CA 1
ATOM 696 C C . CYS A 1 83 ? 5.679 -6.986 -23.743 1.00 56.25 83 CYS A C 1
ATOM 698 O O . CYS A 1 83 ? 6.855 -7.003 -24.103 1.00 56.25 83 CYS A O 1
ATOM 700 N N . SER A 1 84 ? 4.672 -7.003 -24.621 1.00 56.34 84 SER A N 1
ATOM 701 C CA . SER A 1 84 ? 4.881 -6.810 -26.056 1.00 56.34 84 SER A CA 1
ATOM 702 C C . SER A 1 84 ? 5.402 -5.391 -26.289 1.00 56.34 84 SER A C 1
ATOM 704 O O . SER A 1 84 ? 4.621 -4.448 -26.353 1.00 56.34 84 SER A O 1
ATOM 706 N N . GLU A 1 85 ? 6.723 -5.229 -26.327 1.00 56.50 85 GLU A N 1
ATOM 707 C CA . GLU A 1 85 ? 7.445 -4.189 -27.073 1.00 56.50 85 GLU A CA 1
ATOM 708 C C . GLU A 1 85 ? 6.980 -2.728 -26.913 1.00 56.50 85 GLU A C 1
ATOM 710 O O . GLU A 1 85 ? 7.319 -1.886 -27.741 1.00 56.50 85 GLU A O 1
ATOM 715 N N . VAL A 1 86 ? 6.281 -2.350 -25.835 1.00 52.75 86 VAL A N 1
ATOM 716 C CA . VAL A 1 86 ? 5.829 -0.955 -25.660 1.00 52.75 86 VAL A CA 1
ATOM 717 C C . VAL A 1 86 ? 7.034 -0.002 -25.583 1.00 52.75 86 VAL A C 1
ATOM 719 O O . VAL A 1 86 ? 6.919 1.169 -25.915 1.00 52.75 86 VAL A O 1
ATOM 722 N N . GLY A 1 87 ? 8.218 -0.507 -25.220 1.00 51.88 87 GLY A N 1
ATOM 723 C CA . GLY A 1 87 ? 9.468 0.253 -25.146 1.00 51.88 87 GLY A CA 1
ATOM 724 C C . GLY A 1 87 ? 10.273 0.370 -26.442 1.00 51.88 87 GLY A C 1
ATOM 725 O O . GLY A 1 87 ? 11.011 1.342 -26.596 1.00 51.88 87 GLY A O 1
ATOM 726 N N . VAL A 1 88 ? 10.155 -0.582 -27.373 1.00 50.41 88 VAL A N 1
ATOM 727 C CA . VAL A 1 88 ? 11.123 -0.718 -28.484 1.00 50.41 88 VAL A CA 1
ATOM 728 C C . VAL A 1 88 ? 10.884 0.328 -29.587 1.00 50.41 88 VAL A C 1
ATOM 730 O O . VAL A 1 88 ? 11.796 0.658 -30.339 1.00 50.41 88 VAL A O 1
ATOM 733 N N . GLY A 1 89 ? 9.693 0.940 -29.623 1.00 54.56 89 GLY A N 1
ATOM 734 C CA . GLY A 1 89 ? 9.324 1.994 -30.581 1.00 54.56 89 GLY A CA 1
ATOM 735 C C . GLY A 1 89 ? 9.050 3.382 -29.985 1.00 54.56 89 GLY A C 1
ATOM 736 O O . GLY A 1 89 ? 8.685 4.293 -30.726 1.00 54.56 89 GLY A O 1
ATOM 737 N N . LEU A 1 90 ? 9.190 3.579 -28.666 1.00 54.59 90 LEU A N 1
ATOM 738 C CA . LEU A 1 90 ? 8.814 4.845 -28.009 1.00 54.59 90 LEU A CA 1
ATOM 739 C C . LEU A 1 90 ? 9.722 6.021 -28.386 1.00 54.59 90 LEU A C 1
ATOM 741 O O . LEU A 1 90 ? 9.278 7.175 -28.438 1.00 54.59 90 LEU A O 1
ATOM 745 N N . PHE A 1 91 ? 10.992 5.717 -28.643 1.00 51.97 91 PHE A N 1
ATOM 746 C CA . PHE A 1 91 ? 12.018 6.697 -28.941 1.00 51.97 91 PHE A CA 1
ATOM 747 C C . PHE A 1 91 ? 12.844 6.234 -30.136 1.00 51.97 91 PHE A C 1
ATOM 749 O O . PHE A 1 91 ? 13.539 5.226 -30.064 1.00 51.97 91 PHE A O 1
ATOM 756 N N . SER A 1 92 ? 12.806 6.994 -31.227 1.00 58.50 92 SER A N 1
ATOM 757 C CA . SER A 1 92 ? 13.743 6.822 -32.336 1.00 58.50 92 SER A CA 1
ATOM 758 C C . SER A 1 92 ? 14.910 7.791 -32.173 1.00 58.50 92 SER A C 1
ATOM 760 O O . SER A 1 92 ? 14.742 8.929 -31.735 1.00 58.50 92 SER A O 1
ATOM 762 N N . ARG A 1 93 ? 16.133 7.370 -32.498 1.00 57.66 93 ARG A N 1
ATOM 763 C CA . ARG A 1 93 ? 17.278 8.289 -32.515 1.00 57.66 93 ARG A CA 1
ATOM 764 C C . ARG A 1 93 ? 17.167 9.197 -33.738 1.00 57.66 93 ARG A C 1
ATOM 766 O O . ARG A 1 93 ? 17.042 8.709 -34.856 1.00 57.66 93 ARG A O 1
ATOM 773 N N . VAL A 1 94 ? 17.251 10.510 -33.540 1.00 61.28 94 VAL A N 1
ATOM 774 C CA . VAL A 1 94 ? 17.237 11.471 -34.649 1.00 61.28 94 VAL A CA 1
ATOM 775 C C . VAL A 1 94 ? 18.571 11.403 -35.386 1.00 61.28 94 VAL A C 1
ATOM 777 O O . VAL A 1 94 ? 19.604 11.778 -34.836 1.00 61.28 94 VAL A O 1
ATOM 780 N N . THR A 1 95 ? 18.566 10.976 -36.648 1.00 59.25 95 THR A N 1
ATOM 781 C CA . THR A 1 95 ? 19.732 11.038 -37.544 1.00 59.25 95 THR A CA 1
ATOM 782 C C . THR A 1 95 ? 19.876 12.451 -38.118 1.00 59.25 95 THR A C 1
ATOM 784 O O . THR A 1 95 ? 19.623 12.694 -39.294 1.00 59.25 95 THR A O 1
ATOM 787 N N . SER A 1 96 ? 20.219 13.424 -37.271 1.00 60.94 96 SER A N 1
ATOM 788 C CA . SER A 1 96 ? 20.448 14.817 -37.676 1.00 60.94 96 SER A CA 1
ATOM 789 C C . SER A 1 96 ? 21.945 15.114 -37.707 1.00 60.94 96 SER A C 1
ATOM 791 O O . SER A 1 96 ? 22.596 15.098 -36.669 1.00 60.94 96 SER A O 1
ATOM 793 N N . HIS A 1 97 ? 22.466 15.490 -38.872 1.00 60.38 97 HIS A N 1
ATOM 794 C CA . HIS A 1 97 ? 23.865 15.883 -39.103 1.00 60.38 97 HIS A CA 1
ATOM 795 C C . HIS A 1 97 ? 24.180 17.340 -38.690 1.00 60.38 97 HIS A C 1
ATOM 797 O O . HIS A 1 97 ? 25.262 17.848 -38.972 1.00 60.38 97 HIS A O 1
ATOM 803 N N . ARG A 1 98 ? 23.258 18.049 -38.017 1.00 61.91 98 ARG A N 1
ATOM 804 C CA . ARG A 1 98 ? 23.506 19.427 -37.557 1.00 61.91 98 ARG A CA 1
ATOM 805 C C . ARG A 1 98 ? 24.474 19.456 -36.370 1.00 61.91 98 ARG A C 1
ATOM 807 O O . ARG A 1 98 ? 24.167 18.957 -35.295 1.00 61.91 98 ARG A O 1
ATOM 814 N N . THR A 1 99 ? 25.596 20.140 -36.563 1.00 53.56 99 THR A N 1
ATOM 815 C CA . THR A 1 99 ? 26.765 20.222 -35.668 1.00 53.56 99 THR A CA 1
ATOM 816 C C . THR A 1 99 ? 26.600 21.128 -34.443 1.00 53.56 99 THR A C 1
ATOM 818 O O . THR A 1 99 ? 27.506 21.212 -33.621 1.00 53.56 99 THR A O 1
ATOM 821 N N . ARG A 1 100 ? 25.455 21.807 -34.279 1.00 59.12 100 ARG A N 1
ATOM 822 C CA . ARG A 1 100 ? 25.230 22.793 -33.202 1.00 59.12 100 ARG A CA 1
ATOM 823 C C . ARG A 1 100 ? 24.192 22.319 -32.175 1.00 59.12 100 ARG A C 1
ATOM 825 O O . ARG A 1 100 ? 23.201 22.993 -31.922 1.00 59.12 100 ARG A O 1
ATOM 832 N N . ALA A 1 101 ? 24.384 21.109 -31.657 1.00 62.47 101 ALA A N 1
ATOM 833 C CA . ALA A 1 101 ? 23.788 20.553 -30.435 1.00 62.47 101 ALA A CA 1
ATOM 834 C C . ALA A 1 101 ? 24.406 19.165 -30.180 1.00 62.47 101 ALA A C 1
ATOM 836 O O . ALA A 1 101 ? 24.916 18.549 -31.114 1.00 62.47 101 ALA A O 1
ATOM 837 N N . ASN A 1 102 ? 24.306 18.635 -28.956 1.00 62.72 102 ASN A N 1
ATOM 838 C CA . ASN A 1 102 ? 24.711 17.253 -28.679 1.00 62.72 102 ASN A CA 1
ATOM 839 C C . ASN A 1 102 ? 23.941 16.292 -29.609 1.00 62.72 102 ASN A C 1
ATOM 841 O O . ASN A 1 102 ? 22.708 16.283 -29.618 1.00 62.72 102 ASN A O 1
ATOM 845 N N . GLY A 1 103 ? 24.673 15.508 -30.409 1.00 58.84 103 GLY A N 1
ATOM 846 C CA . GLY A 1 103 ? 24.167 14.669 -31.511 1.00 58.84 103 GLY A CA 1
ATOM 847 C C . GLY A 1 103 ? 23.304 13.467 -31.106 1.00 58.84 103 GLY A C 1
ATOM 848 O O . GLY A 1 103 ? 23.004 12.614 -31.935 1.00 58.84 103 GLY A O 1
ATOM 849 N N . LEU A 1 104 ? 22.890 13.389 -29.842 1.00 61.38 104 LEU A N 1
ATOM 850 C CA . LEU A 1 104 ? 22.033 12.340 -29.298 1.00 61.38 104 LEU A CA 1
ATOM 851 C C . LEU A 1 104 ? 20.682 12.949 -28.915 1.00 61.38 104 LEU A C 1
ATOM 853 O O . LEU A 1 104 ? 20.414 13.232 -27.750 1.00 61.38 104 LEU A O 1
ATOM 857 N N . LYS A 1 105 ? 19.829 13.189 -29.915 1.00 66.12 105 LYS A N 1
ATOM 858 C CA . LYS A 1 105 ? 18.427 13.570 -29.694 1.00 66.12 105 LYS A CA 1
ATOM 859 C C . LYS A 1 105 ? 17.529 12.354 -29.898 1.00 66.12 105 LYS A C 1
ATOM 861 O O . LYS A 1 105 ? 17.668 11.639 -30.889 1.00 66.12 105 LYS A O 1
ATOM 866 N N . LEU A 1 106 ? 16.602 12.142 -28.969 1.00 63.50 106 LEU A N 1
ATOM 867 C CA . LEU A 1 106 ? 15.535 11.152 -29.094 1.00 63.50 106 LEU A CA 1
ATOM 868 C C . LEU A 1 106 ? 14.290 11.833 -29.674 1.00 63.50 106 LEU A C 1
ATOM 870 O O . LEU A 1 106 ? 13.838 12.857 -29.160 1.00 63.50 106 LEU A O 1
ATOM 874 N N . CYS A 1 107 ? 13.735 11.268 -30.740 1.00 59.44 107 CYS A N 1
ATOM 875 C CA . CYS A 1 107 ? 12.421 11.600 -31.268 1.00 59.44 107 CYS A CA 1
ATOM 876 C C . CYS A 1 107 ? 11.383 10.765 -30.524 1.00 59.44 107 CYS A C 1
ATOM 878 O O . CYS A 1 107 ? 11.379 9.540 -30.614 1.00 59.44 107 CYS A O 1
ATOM 880 N N . ARG A 1 108 ? 10.499 11.436 -29.786 1.00 58.25 108 ARG A N 1
ATOM 881 C CA . ARG A 1 108 ? 9.348 10.804 -29.141 1.00 58.25 108 ARG A CA 1
ATOM 882 C C . ARG A 1 108 ? 8.180 10.785 -30.123 1.00 58.25 108 ARG A C 1
ATOM 884 O O . ARG A 1 108 ? 7.780 11.850 -30.594 1.00 58.25 108 ARG A O 1
ATOM 891 N N . GLY A 1 109 ? 7.611 9.610 -30.387 1.00 57.09 109 GLY A N 1
ATOM 892 C CA . GLY A 1 109 ? 6.348 9.501 -31.121 1.00 57.09 109 GLY A CA 1
ATOM 893 C C . GLY A 1 109 ? 5.249 10.291 -30.403 1.00 57.09 109 GLY A C 1
ATOM 894 O O . GLY A 1 109 ? 5.079 10.183 -29.186 1.00 57.09 109 GLY A O 1
ATOM 895 N N . THR A 1 110 ? 4.527 11.152 -31.117 1.00 53.56 110 THR A N 1
ATOM 896 C CA . THR A 1 110 ? 3.427 11.925 -30.533 1.00 53.56 110 THR A CA 1
ATOM 897 C C . THR A 1 110 ? 2.208 11.027 -30.351 1.00 53.56 110 THR A C 1
ATOM 899 O O . THR A 1 110 ? 1.440 10.793 -31.279 1.00 53.56 110 THR A O 1
ATOM 902 N N . PHE A 1 111 ? 1.983 10.546 -29.128 1.00 48.66 111 PHE A N 1
ATOM 903 C CA . PHE A 1 111 ? 0.699 9.940 -28.781 1.00 48.66 111 PHE A CA 1
ATOM 904 C C . PHE A 1 111 ? -0.379 11.025 -28.802 1.00 48.66 111 PHE A C 1
ATOM 906 O O . PHE A 1 111 ? -0.376 11.933 -27.969 1.00 48.66 111 PHE A O 1
ATOM 913 N N . ARG A 1 112 ? -1.318 10.940 -29.750 1.00 54.62 112 ARG A N 1
ATOM 914 C CA . ARG A 1 112 ? -2.547 11.746 -29.741 1.00 54.62 112 ARG A CA 1
ATOM 915 C C . ARG A 1 112 ? -3.520 11.184 -28.708 1.00 54.62 112 ARG A C 1
ATOM 917 O O . ARG A 1 112 ? -4.575 10.664 -29.045 1.00 54.62 112 ARG A O 1
ATOM 924 N N . LEU A 1 113 ? -3.160 11.281 -27.437 1.00 56.59 113 LEU A N 1
ATOM 925 C CA . LEU A 1 113 ? -4.101 11.070 -26.348 1.00 56.59 113 LEU A CA 1
ATOM 926 C C . LEU A 1 113 ? -4.515 12.457 -25.851 1.00 56.59 113 LEU A C 1
ATOM 928 O O . LEU A 1 113 ? -3.675 13.249 -25.428 1.00 56.59 113 LEU A O 1
ATOM 932 N N . ASN A 1 114 ? -5.812 12.769 -25.926 1.00 50.06 114 ASN A N 1
ATOM 933 C CA . ASN A 1 114 ? -6.414 14.046 -25.508 1.00 50.06 114 ASN A CA 1
ATOM 934 C C . ASN A 1 114 ? -6.398 14.244 -23.974 1.00 50.06 114 ASN A C 1
ATOM 936 O O . ASN A 1 114 ? -7.323 14.809 -23.402 1.00 50.06 114 ASN A O 1
ATOM 940 N N . VAL A 1 115 ? -5.346 13.801 -23.284 1.00 55.59 115 VAL A N 1
ATOM 941 C CA . VAL A 1 115 ? -5.244 13.814 -21.814 1.00 55.59 115 VAL A CA 1
ATOM 942 C C . VAL A 1 115 ? -5.133 15.243 -21.263 1.00 55.59 115 VAL A C 1
ATOM 944 O O . VAL A 1 115 ? -5.427 15.488 -20.101 1.00 55.59 115 VAL A O 1
ATOM 947 N N . ARG A 1 116 ? -4.749 16.219 -22.098 1.00 49.62 116 ARG A N 1
ATOM 948 C CA . ARG A 1 116 ? -4.586 17.633 -21.712 1.00 49.62 116 ARG A CA 1
ATOM 949 C C . ARG A 1 116 ? -5.555 18.608 -22.375 1.00 49.62 116 ARG A C 1
ATOM 951 O O . ARG A 1 116 ? -5.322 19.809 -22.310 1.00 49.62 116 ARG A O 1
ATOM 958 N N . LYS A 1 117 ? -6.647 18.136 -22.983 1.00 48.75 117 LYS A N 1
ATOM 959 C CA . LYS A 1 117 ? -7.578 19.035 -23.691 1.00 48.75 117 LYS A CA 1
ATOM 960 C C . LYS A 1 117 ? -8.201 20.110 -22.778 1.00 48.75 117 LYS A C 1
ATOM 962 O O . LYS A 1 117 ? -8.573 21.162 -23.277 1.00 48.75 117 LYS A O 1
ATOM 967 N N . ASN A 1 118 ? -8.223 19.872 -21.460 1.00 52.62 118 ASN A N 1
ATOM 968 C CA . ASN A 1 118 ? -8.852 20.746 -20.463 1.00 52.62 118 ASN A CA 1
ATOM 969 C C . ASN A 1 118 ? -7.886 21.262 -19.374 1.00 52.62 118 ASN A C 1
ATOM 971 O O . ASN A 1 118 ? -8.336 21.600 -18.283 1.00 52.62 118 ASN A O 1
ATOM 975 N N . VAL A 1 119 ? -6.566 21.289 -19.605 1.00 51.56 119 VAL A N 1
ATOM 976 C CA . VAL A 1 119 ? -5.621 21.819 -18.600 1.00 51.56 119 VAL A CA 1
ATOM 977 C C . VAL A 1 119 ? -5.185 23.228 -18.986 1.00 51.56 119 VAL A C 1
ATOM 979 O O . VAL A 1 119 ? -4.375 23.401 -19.895 1.00 51.56 119 VAL A O 1
ATOM 982 N N . SER A 1 120 ? -5.697 24.227 -18.270 1.00 39.38 120 SER A N 1
ATOM 983 C CA . SER A 1 120 ? -5.238 25.615 -18.360 1.00 39.38 120 SER A CA 1
ATOM 984 C C . SER A 1 120 ? -3.927 25.777 -17.590 1.00 39.38 120 SER A C 1
ATOM 986 O O . SER A 1 120 ? -3.863 25.484 -16.398 1.00 39.38 120 SER A O 1
ATOM 988 N N . THR A 1 121 ? -2.867 26.246 -18.247 1.00 48.50 121 THR A N 1
ATOM 989 C CA . THR A 1 121 ? -1.649 26.700 -17.560 1.00 48.50 121 THR A CA 1
ATOM 990 C C . THR A 1 121 ? -1.706 28.212 -17.387 1.00 48.50 121 THR A C 1
ATOM 992 O O . THR A 1 121 ? -1.319 28.943 -18.298 1.00 48.50 121 THR A O 1
ATOM 995 N N . GLU A 1 122 ? -2.155 28.691 -16.228 1.00 40.41 122 GLU A N 1
ATOM 996 C CA . GLU A 1 122 ? -1.867 30.065 -15.813 1.00 40.41 122 GLU A CA 1
ATOM 997 C C . GLU A 1 122 ? -0.395 30.151 -15.391 1.00 40.41 122 GLU A C 1
ATOM 999 O O . GLU A 1 122 ? 0.052 29.466 -14.470 1.00 40.41 122 GLU A O 1
ATOM 1004 N N . ARG A 1 123 ? 0.389 30.979 -16.089 1.00 45.97 123 ARG A N 1
ATOM 1005 C CA . ARG A 1 123 ? 1.697 31.436 -15.610 1.00 45.97 123 ARG A CA 1
ATOM 1006 C C . ARG A 1 123 ? 1.518 32.838 -15.055 1.00 45.97 123 ARG A C 1
ATOM 1008 O O . ARG A 1 123 ? 1.360 33.780 -15.822 1.00 45.97 123 ARG A O 1
ATOM 1015 N N . VAL A 1 124 ? 1.587 32.973 -13.737 1.00 38.53 124 VAL A N 1
ATOM 1016 C CA . VAL A 1 124 ? 1.729 34.282 -13.099 1.00 38.53 124 VAL A CA 1
ATOM 1017 C C . VAL A 1 124 ? 3.195 34.691 -13.207 1.00 38.53 124 VAL A C 1
ATOM 1019 O O . VAL A 1 124 ? 4.059 34.099 -12.561 1.00 38.53 124 VAL A O 1
ATOM 1022 N N . VAL A 1 125 ? 3.479 35.688 -14.042 1.00 41.59 125 VAL A N 1
ATOM 1023 C CA . VAL A 1 125 ? 4.745 36.427 -14.008 1.00 41.59 125 VAL A CA 1
ATOM 1024 C C . VAL A 1 125 ? 4.517 37.607 -13.072 1.00 41.59 125 VAL A C 1
ATOM 1026 O O . VAL A 1 125 ? 3.673 38.454 -13.350 1.00 41.59 125 VAL A O 1
ATOM 1029 N N . LYS A 1 126 ? 5.209 37.632 -11.931 1.00 42.03 126 LYS A N 1
ATOM 1030 C CA . LYS A 1 126 ? 5.248 38.825 -11.078 1.00 42.03 126 LYS A CA 1
ATOM 1031 C C . LYS A 1 126 ? 6.297 39.787 -11.643 1.00 42.03 126 LYS A C 1
ATOM 1033 O O . LYS A 1 126 ? 7.391 39.333 -11.978 1.00 42.03 126 LYS A O 1
ATOM 1038 N N . HIS A 1 127 ? 5.917 41.057 -11.777 1.00 48.09 127 HIS A N 1
ATOM 1039 C CA . HIS A 1 127 ? 6.812 42.174 -12.084 1.00 48.09 127 HIS A CA 1
ATOM 1040 C C . HIS A 1 127 ? 7.639 42.567 -10.862 1.00 48.09 127 HIS A C 1
ATOM 1042 O O . HIS A 1 127 ? 7.094 42.458 -9.738 1.00 48.09 127 HIS A O 1
#

Sequence (127 aa):
MFQESWSLYVRPHLESCVQFWAPHYKRDIEVLERVQRRATKLVKGLEQKSDEERLRELGLFSLETRRLRGDLIALYSYLKGGCSEVGVGLFSRVTSHRTRANGLKLCRGTFRLNVRKNVSTERVVKH

Radius of gyration: 22.58 Å; chains: 1; bounding box: 49×57×59 Å

Organism: Mycteria americana (NCBI:txid33587)

pLDDT: mean 70.06, std 14.36, range [38.53, 90.19]

Secondary structure (DSSP, 8-state):
-HHHHIIIIIHHHHHHTHHHH--SSHHHHHHHHHHHHHHHHTSTT-TTS-HHHHHHHHTPPPHHHHHHHHHHHHHHHHHTT-S-STTTTSEEE-----SSS-S-PEEEP-----TTTT---------

Foldseek 3Di:
DLLVCCVPPVVVVLLVCLVVQVDPDPVSLVVVQVVVQVSLCPDPPCVPPDSVVSCVVSVHDHSVVSNVVVVVVVVVCVVVCVPPPPPVPQWDFDPDPDPPDDNGDTDGDDDPDCPCVPDDDDDDDDD